Protein AF-A0A2K3K001-F1 (afdb_monomer_lite)

Secondary structure (DSSP, 8-state):
--------SSHHHHHHHHHTGGGGS---SPPPP-TT-B--PBPTTPPPPB-PPPP--HHHHHHHHHHHHHHHHTTSEEE---S-BEEEEEEE-TTS-EEEEE-THHHHHHBPPP---PPPHHHHHHHHTT---------TTGGGGSBBPHHHHGGG-EE-SS-EEEESB---

Radius of gyration: 19.73 Å; chains: 1; bounding box: 53×29×56 Å

Structure (mmCIF, N/CA/C/O backbone):
data_AF-A0A2K3K001-F1
#
_entry.id   AF-A0A2K3K001-F1
#
loop_
_atom_site.group_PDB
_atom_site.id
_atom_site.type_symbol
_atom_site.label_atom_id
_atom_site.label_alt_id
_atom_site.label_comp_id
_atom_site.label_asym_id
_atom_site.label_entity_id
_atom_site.label_seq_id
_atom_site.pdbx_PDB_ins_code
_atom_site.Cartn_x
_atom_site.Cartn_y
_atom_site.Cartn_z
_atom_site.occupancy
_atom_site.B_iso_or_equiv
_atom_site.auth_seq_id
_atom_site.auth_comp_id
_atom_site.auth_asym_id
_atom_site.auth_atom_id
_atom_site.pdbx_PDB_model_num
ATOM 1 N N . ASP A 1 1 ? 19.258 8.659 1.769 1.00 39.03 1 ASP A N 1
ATOM 2 C CA . ASP A 1 1 ? 19.565 8.973 0.362 1.00 39.03 1 ASP A CA 1
ATOM 3 C C . ASP A 1 1 ? 20.450 7.935 -0.291 1.00 39.03 1 ASP A C 1
ATOM 5 O O . ASP A 1 1 ? 21.666 7.969 -0.165 1.00 39.03 1 ASP A O 1
ATOM 9 N N . LYS A 1 2 ? 19.833 6.973 -0.978 1.00 39.09 2 LYS A N 1
ATOM 10 C CA . LYS A 1 2 ? 20.509 6.181 -2.008 1.00 39.09 2 LYS A CA 1
ATOM 11 C C . LYS A 1 2 ? 19.881 6.590 -3.334 1.00 39.09 2 LYS A C 1
ATOM 13 O O . LYS A 1 2 ? 18.958 5.927 -3.793 1.00 39.09 2 LYS A O 1
ATOM 18 N N . SER A 1 3 ? 20.328 7.700 -3.923 1.00 49.34 3 SER A N 1
ATOM 19 C CA . SER A 1 3 ? 20.014 7.955 -5.328 1.00 49.34 3 SER A CA 1
ATOM 20 C C . SER A 1 3 ? 20.720 6.866 -6.131 1.00 49.34 3 SER A C 1
ATOM 22 O O . SER A 1 3 ? 21.948 6.866 -6.246 1.00 49.34 3 SER A O 1
ATOM 24 N N . ILE A 1 4 ? 19.968 5.882 -6.611 1.00 57.47 4 ILE A N 1
ATOM 25 C CA . ILE A 1 4 ? 20.502 4.886 -7.533 1.00 57.47 4 ILE A CA 1
ATOM 26 C C . ILE A 1 4 ? 20.792 5.651 -8.824 1.00 57.47 4 ILE A C 1
ATOM 28 O O . ILE A 1 4 ? 19.877 6.073 -9.526 1.00 57.47 4 ILE A O 1
ATOM 32 N N . ALA A 1 5 ? 22.067 5.911 -9.097 1.00 64.69 5 ALA A N 1
ATOM 33 C CA . ALA A 1 5 ? 22.472 6.520 -10.352 1.00 64.69 5 ALA A CA 1
ATOM 34 C C . ALA A 1 5 ? 22.299 5.470 -11.454 1.00 64.69 5 ALA A C 1
ATOM 36 O O . ALA A 1 5 ? 23.131 4.578 -11.609 1.00 64.69 5 ALA A O 1
ATOM 37 N N . PHE A 1 6 ? 21.189 5.545 -12.187 1.00 77.00 6 PHE A N 1
ATOM 38 C CA . PHE A 1 6 ? 20.978 4.701 -13.356 1.00 77.00 6 PHE A CA 1
ATOM 39 C C . PHE A 1 6 ? 21.923 5.159 -14.466 1.00 77.00 6 PHE A C 1
ATOM 41 O O . PHE A 1 6 ? 21.831 6.288 -14.960 1.00 77.00 6 PHE A O 1
ATOM 48 N N . THR A 1 7 ? 22.852 4.281 -14.836 1.00 85.69 7 THR A N 1
ATOM 49 C CA . THR A 1 7 ? 23.787 4.505 -15.934 1.00 85.69 7 THR A CA 1
ATOM 50 C C . THR A 1 7 ? 23.498 3.551 -17.085 1.00 85.69 7 THR A C 1
ATOM 52 O O . THR A 1 7 ? 23.126 2.396 -16.883 1.00 85.69 7 THR A O 1
ATOM 55 N N . HIS A 1 8 ? 23.637 4.045 -18.311 1.00 91.38 8 HIS A N 1
ATOM 56 C CA . HIS A 1 8 ? 23.395 3.286 -19.526 1.00 91.38 8 HIS A CA 1
ATOM 57 C C . HIS A 1 8 ? 24.437 3.650 -20.593 1.00 91.38 8 HIS A C 1
ATOM 59 O O . HIS A 1 8 ? 24.777 4.817 -20.769 1.00 91.38 8 HIS A O 1
ATOM 65 N N . SER A 1 9 ? 24.941 2.652 -21.327 1.00 93.56 9 SER A N 1
ATOM 66 C CA . SER A 1 9 ? 25.997 2.836 -22.339 1.00 93.56 9 SER A CA 1
ATOM 67 C C . SER A 1 9 ? 25.536 3.650 -23.553 1.00 93.56 9 SER A C 1
ATOM 69 O O . SER A 1 9 ? 26.311 4.403 -24.133 1.00 93.56 9 SER A O 1
ATOM 71 N N . ASN A 1 10 ? 24.264 3.520 -23.938 1.00 94.00 10 ASN A N 1
ATOM 72 C CA . ASN A 1 10 ? 23.649 4.355 -24.970 1.00 94.00 10 ASN A CA 1
ATOM 73 C C . ASN A 1 10 ? 23.420 5.798 -24.454 1.00 94.00 10 ASN A C 1
ATOM 75 O O . ASN A 1 10 ? 22.634 5.971 -23.515 1.00 94.00 10 ASN A O 1
ATOM 79 N N . PRO A 1 11 ? 24.016 6.830 -25.087 1.00 95.19 11 PRO A N 1
ATOM 80 C CA . PRO A 1 11 ? 23.950 8.216 -24.615 1.00 95.19 11 PRO A CA 1
ATOM 81 C C . PRO A 1 11 ? 22.536 8.813 -24.656 1.00 95.19 11 PRO A C 1
ATOM 83 O O . PRO A 1 11 ? 22.198 9.650 -23.820 1.00 95.19 11 PRO A O 1
ATOM 86 N N . ILE A 1 12 ? 21.682 8.356 -25.579 1.00 95.06 12 ILE A N 1
ATOM 87 C CA . ILE A 1 12 ? 20.285 8.806 -25.675 1.00 95.06 12 ILE A CA 1
ATOM 88 C C . ILE A 1 12 ? 19.508 8.338 -24.440 1.00 95.06 12 ILE A C 1
ATOM 90 O O . ILE A 1 12 ? 18.801 9.121 -23.806 1.00 95.06 12 ILE A O 1
ATOM 94 N N . ILE A 1 13 ? 19.689 7.071 -24.056 1.00 93.88 13 ILE A N 1
ATOM 95 C CA . ILE A 1 13 ? 19.044 6.495 -22.869 1.00 93.88 13 ILE A CA 1
ATOM 96 C C . ILE A 1 13 ? 19.606 7.141 -21.600 1.00 93.88 13 ILE A C 1
ATOM 98 O O . ILE A 1 13 ? 18.841 7.483 -20.701 1.00 93.88 13 ILE A O 1
ATOM 102 N N . GLN A 1 14 ? 20.918 7.389 -21.541 1.00 94.44 14 GLN A N 1
ATOM 103 C CA . GLN A 1 14 ? 21.532 8.094 -20.415 1.00 94.44 14 GLN A CA 1
ATOM 104 C C . GLN A 1 14 ? 20.932 9.492 -20.209 1.00 94.44 14 GLN A C 1
ATOM 106 O O . GLN A 1 14 ? 20.617 9.863 -19.077 1.00 94.44 14 GLN A O 1
ATOM 111 N N . SER A 1 15 ? 20.740 10.255 -21.290 1.00 95.50 15 SER A N 1
ATOM 112 C CA . SER A 1 15 ? 20.114 11.580 -21.230 1.00 95.50 15 SER A CA 1
ATOM 113 C C . SER A 1 15 ? 18.664 11.503 -20.739 1.00 95.50 15 SER A C 1
ATOM 115 O O . SER A 1 15 ? 18.250 12.311 -19.906 1.00 95.50 15 SER A O 1
ATOM 117 N N . LEU A 1 16 ? 17.908 10.487 -21.176 1.00 94.69 16 LEU A N 1
ATOM 118 C CA . LEU A 1 16 ? 16.539 10.245 -20.714 1.00 94.69 16 LEU A CA 1
ATOM 119 C C . LEU A 1 16 ? 16.487 9.947 -19.206 1.00 94.69 16 LEU A C 1
ATOM 121 O O . LEU A 1 16 ? 15.687 10.547 -18.488 1.00 94.69 16 LEU A O 1
ATOM 125 N N . LEU A 1 17 ? 17.365 9.064 -18.722 1.00 93.44 17 LEU A N 1
ATOM 126 C CA . LEU A 1 17 ? 17.459 8.704 -17.304 1.00 93.44 17 LEU A CA 1
ATOM 127 C C . LEU A 1 17 ? 17.840 9.905 -16.433 1.00 93.44 17 LEU A C 1
ATOM 129 O O . LEU A 1 17 ? 17.282 10.081 -15.354 1.00 93.44 17 LEU A O 1
ATOM 133 N N . GLN A 1 18 ? 18.746 10.762 -16.910 1.00 92.69 18 GLN A N 1
ATOM 134 C CA . GLN A 1 18 ? 19.105 11.999 -16.213 1.00 92.69 18 GLN A CA 1
ATOM 135 C C . GLN A 1 18 ? 17.932 12.982 -16.167 1.00 92.69 18 GLN A C 1
ATOM 137 O O . GLN A 1 18 ? 17.610 13.504 -15.096 1.00 92.69 18 GLN A O 1
ATOM 142 N N . ARG A 1 19 ? 17.253 13.188 -17.304 1.00 95.50 19 ARG A N 1
ATOM 143 C CA . ARG A 1 19 ? 16.093 14.085 -17.413 1.00 95.50 19 ARG A CA 1
ATOM 144 C C . ARG A 1 19 ? 14.959 13.696 -16.463 1.00 95.50 19 ARG A C 1
ATOM 146 O O . ARG A 1 19 ? 14.333 14.579 -15.888 1.00 95.50 19 ARG A O 1
ATOM 153 N N . PHE A 1 20 ? 14.705 12.399 -16.299 1.00 93.31 20 PHE A N 1
ATOM 154 C CA . PHE A 1 20 ? 13.633 11.868 -15.450 1.00 93.31 20 PHE A CA 1
ATOM 155 C C . PHE A 1 20 ? 14.138 11.253 -14.139 1.00 93.31 20 PHE A C 1
ATOM 157 O O . PHE A 1 20 ? 13.445 10.449 -13.520 1.00 93.31 20 PHE A O 1
ATOM 164 N N . SER A 1 21 ? 15.330 11.651 -13.690 1.00 91.31 21 SER A N 1
ATOM 165 C CA . SER A 1 21 ? 15.976 11.127 -12.478 1.00 91.31 21 SER A CA 1
ATOM 166 C C . SER A 1 21 ? 15.096 11.219 -11.224 1.00 91.31 21 SER A C 1
ATOM 168 O O . SER A 1 21 ? 15.150 10.345 -10.363 1.00 91.31 21 SER A O 1
ATOM 170 N N . THR A 1 22 ? 14.223 12.225 -11.148 1.00 90.06 22 THR A N 1
ATOM 171 C CA . THR A 1 22 ? 13.291 12.420 -10.030 1.00 90.06 22 THR A CA 1
ATOM 172 C C . THR A 1 22 ? 12.219 11.336 -9.913 1.00 90.06 22 THR A C 1
ATOM 174 O O . THR A 1 22 ? 11.733 11.103 -8.808 1.00 90.06 22 THR A O 1
ATOM 177 N N . LEU A 1 23 ? 11.869 10.640 -11.005 1.00 89.25 23 LEU A N 1
ATOM 178 C CA . LEU A 1 23 ? 10.878 9.552 -10.989 1.00 89.25 23 LEU A CA 1
ATOM 179 C C . LEU A 1 23 ? 11.359 8.324 -10.204 1.00 89.25 23 LEU A C 1
ATOM 181 O O . LEU A 1 23 ? 10.549 7.477 -9.838 1.00 89.25 23 LEU A O 1
ATOM 185 N N . PHE A 1 24 ? 12.664 8.230 -9.943 1.00 87.94 24 PHE A N 1
ATOM 186 C CA . PHE A 1 24 ? 13.276 7.113 -9.228 1.00 87.94 24 PHE A CA 1
ATOM 187 C C . PHE A 1 24 ? 13.447 7.364 -7.724 1.00 87.94 24 PHE A C 1
ATOM 189 O O . PHE A 1 24 ? 13.972 6.505 -7.014 1.00 87.94 24 PHE A O 1
ATOM 196 N N . ASN A 1 25 ? 13.020 8.527 -7.227 1.00 88.38 25 ASN A N 1
ATOM 197 C CA . ASN A 1 25 ? 13.036 8.820 -5.799 1.00 88.38 25 ASN A CA 1
ATOM 198 C C . ASN A 1 25 ? 11.984 7.982 -5.061 1.00 88.38 25 ASN A C 1
ATOM 200 O O . ASN A 1 25 ? 10.900 7.713 -5.581 1.00 88.38 25 ASN A O 1
ATOM 204 N N . GLU A 1 26 ? 12.289 7.584 -3.825 1.00 87.81 26 GLU A N 1
ATOM 205 C CA . GLU A 1 26 ? 11.315 6.891 -2.982 1.00 87.81 26 GLU A CA 1
ATOM 206 C C . GLU A 1 26 ? 10.147 7.840 -2.657 1.00 87.81 26 GLU A C 1
ATOM 208 O O . GLU A 1 26 ? 10.386 8.984 -2.261 1.00 87.81 26 GLU A O 1
ATOM 213 N N . PRO A 1 27 ? 8.882 7.412 -2.817 1.00 88.81 27 PRO A N 1
ATOM 214 C CA . PRO A 1 27 ? 7.750 8.245 -2.447 1.00 88.81 27 PRO A CA 1
ATOM 215 C C . PRO A 1 27 ? 7.698 8.394 -0.921 1.00 88.81 27 PRO A C 1
ATOM 217 O O . PRO A 1 27 ? 7.478 7.426 -0.196 1.00 88.81 27 PRO A O 1
ATOM 220 N N . THR A 1 28 ? 7.879 9.618 -0.434 1.00 89.38 28 THR A N 1
ATOM 221 C CA . THR A 1 28 ? 7.881 9.960 1.003 1.00 89.38 28 THR A CA 1
ATOM 222 C C . THR A 1 28 ? 6.704 10.834 1.414 1.00 89.38 28 THR A C 1
ATOM 224 O O . THR A 1 28 ? 6.626 11.275 2.555 1.00 89.38 28 THR A O 1
ATOM 227 N N . HIS A 1 29 ? 5.790 11.121 0.492 1.00 92.06 29 HIS A N 1
ATOM 228 C CA . HIS A 1 29 ? 4.660 12.011 0.723 1.00 92.06 29 HIS A CA 1
ATOM 229 C C . HIS A 1 29 ? 3.378 11.406 0.165 1.00 92.06 29 HIS A C 1
ATOM 231 O O . HIS A 1 29 ? 3.395 10.431 -0.594 1.00 92.06 29 HIS A O 1
ATOM 237 N N . LEU A 1 30 ? 2.254 12.009 0.540 1.00 93.56 30 LEU A N 1
ATOM 238 C CA . LEU A 1 30 ? 0.980 11.707 -0.081 1.00 93.56 30 LEU A CA 1
ATOM 239 C C . LEU A 1 30 ? 1.059 12.056 -1.581 1.00 93.56 30 LEU A C 1
ATOM 241 O O . LEU A 1 30 ? 1.466 13.174 -1.910 1.00 93.56 30 LEU A O 1
ATOM 245 N N . PRO A 1 31 ? 0.684 11.139 -2.490 1.00 92.88 31 PRO A N 1
ATOM 246 C CA . PRO A 1 31 ? 0.632 11.444 -3.917 1.00 92.88 31 PRO A CA 1
ATOM 247 C C . PRO A 1 31 ? -0.382 12.568 -4.183 1.00 92.88 31 PRO A C 1
ATOM 249 O O . PRO A 1 31 ? -1.299 12.744 -3.384 1.00 92.88 31 PRO A O 1
ATOM 252 N N . PRO A 1 32 ? -0.273 13.333 -5.281 1.00 92.00 32 PRO A N 1
ATOM 253 C CA . PRO A 1 32 ? -1.312 14.288 -5.662 1.00 92.00 32 PRO A CA 1
ATOM 254 C C . PRO A 1 32 ? -2.623 13.560 -6.017 1.00 92.00 32 PRO A C 1
ATOM 256 O O . PRO A 1 32 ? -2.564 12.409 -6.464 1.00 92.00 32 PRO A O 1
ATOM 259 N N . PRO A 1 33 ? -3.793 14.203 -5.842 1.00 89.88 33 PRO A N 1
ATOM 260 C CA . PRO A 1 33 ? -5.065 13.625 -6.268 1.00 89.88 33 PRO A CA 1
ATOM 261 C C . PRO A 1 33 ? -5.073 13.454 -7.790 1.00 89.88 33 PRO A C 1
ATOM 263 O O . PRO A 1 33 ? -4.503 14.276 -8.519 1.00 89.88 33 PRO A O 1
ATOM 266 N N . ARG A 1 34 ? -5.703 12.385 -8.278 1.00 90.31 34 ARG A N 1
ATOM 267 C CA . ARG A 1 34 ? -5.833 12.116 -9.717 1.00 90.31 34 ARG A CA 1
ATOM 268 C C . ARG A 1 34 ? -7.295 11.884 -10.085 1.00 90.31 34 ARG A C 1
ATOM 270 O O . ARG A 1 34 ? -8.166 11.768 -9.234 1.00 90.31 34 ARG A O 1
ATOM 277 N N . PHE A 1 35 ? -7.570 11.811 -11.387 1.00 86.75 35 PHE A N 1
ATOM 278 C CA . PHE A 1 35 ? -8.918 11.522 -11.887 1.00 86.75 35 PHE A CA 1
ATOM 279 C C . PHE A 1 35 ? -9.444 10.152 -11.415 1.00 86.75 35 PHE A C 1
ATOM 281 O O . PHE A 1 35 ? -10.646 9.967 -11.259 1.00 86.75 35 PHE A O 1
ATOM 288 N N . THR A 1 36 ? -8.541 9.205 -11.159 1.00 85.31 36 THR A N 1
ATOM 289 C CA . THR A 1 36 ? -8.838 7.816 -10.794 1.00 85.31 36 THR A CA 1
ATOM 290 C C . THR A 1 36 ? -8.344 7.469 -9.387 1.00 85.31 36 THR A C 1
ATOM 292 O O . THR A 1 36 ? -7.558 6.541 -9.199 1.00 85.31 36 THR A O 1
ATOM 295 N N . ASP A 1 37 ? -8.793 8.219 -8.381 1.00 94.00 37 ASP A N 1
ATOM 296 C CA . ASP A 1 37 ? -8.580 7.830 -6.982 1.00 94.00 37 ASP A CA 1
ATOM 297 C C . ASP A 1 37 ? -9.404 6.575 -6.637 1.00 94.00 37 ASP A C 1
ATOM 299 O O . ASP A 1 37 ? -10.520 6.379 -7.128 1.00 94.00 37 ASP A O 1
ATOM 303 N N . HIS A 1 38 ? -8.851 5.713 -5.784 1.00 95.69 38 HIS A N 1
ATOM 304 C CA . HIS A 1 38 ? -9.412 4.403 -5.477 1.00 95.69 38 HIS A CA 1
ATOM 305 C C . HIS A 1 38 ? -10.700 4.508 -4.651 1.00 95.69 38 HIS A C 1
ATOM 307 O O . HIS A 1 38 ? -10.762 5.228 -3.651 1.00 95.69 38 HIS A O 1
ATOM 313 N N . GLN A 1 39 ? -11.708 3.739 -5.061 1.00 95.69 39 GLN A N 1
ATOM 314 C CA . GLN A 1 39 ? -12.995 3.593 -4.386 1.00 95.69 39 GLN A CA 1
ATOM 315 C C . GLN A 1 39 ? -13.158 2.180 -3.837 1.00 95.69 39 GLN A C 1
ATOM 317 O O . GLN A 1 39 ? -12.684 1.213 -4.432 1.00 95.69 39 GLN A O 1
ATOM 322 N N . ILE A 1 40 ? -13.898 2.061 -2.737 1.00 97.06 40 ILE A N 1
ATOM 323 C CA . ILE A 1 40 ? -14.249 0.781 -2.111 1.00 97.06 40 ILE A CA 1
ATOM 324 C C . ILE A 1 40 ? -15.781 0.680 -2.075 1.00 97.06 40 ILE A C 1
ATOM 326 O O . ILE A 1 40 ? -16.402 0.934 -1.031 1.00 97.06 40 ILE A O 1
ATOM 330 N N . PRO A 1 41 ? -16.433 0.373 -3.214 1.00 96.94 41 PRO A N 1
ATOM 331 C CA . PRO A 1 41 ? -17.878 0.192 -3.258 1.00 96.94 41 PRO A CA 1
ATOM 332 C C . PRO A 1 41 ? -18.265 -1.041 -2.440 1.00 96.94 41 PRO A C 1
ATOM 334 O O . PRO A 1 41 ? -17.710 -2.120 -2.630 1.00 96.94 41 PRO A O 1
ATOM 337 N N . LEU A 1 42 ? -19.214 -0.893 -1.521 1.00 97.88 42 LEU A N 1
ATOM 338 C CA . LEU A 1 42 ? -19.689 -1.991 -0.678 1.00 97.88 42 LEU A CA 1
ATOM 339 C C . LEU A 1 42 ? -21.024 -2.523 -1.196 1.00 97.88 42 LEU A C 1
ATOM 341 O O . LEU A 1 42 ? -21.776 -1.796 -1.847 1.00 97.88 42 LEU A O 1
ATOM 345 N N . LEU A 1 43 ? -21.327 -3.783 -0.888 1.00 97.62 43 LEU A N 1
ATOM 346 C CA . LEU A 1 43 ? -22.646 -4.361 -1.129 1.00 97.62 43 LEU A CA 1
ATOM 347 C C . LEU A 1 43 ? -23.739 -3.511 -0.446 1.00 97.62 43 LEU A C 1
ATOM 349 O O . LEU A 1 43 ? -23.493 -2.933 0.620 1.00 97.62 43 LEU A O 1
ATOM 353 N N . PRO A 1 44 ? -24.958 -3.443 -1.015 1.00 95.75 44 PRO A N 1
ATOM 354 C CA . PRO A 1 44 ? -26.067 -2.731 -0.389 1.00 95.75 44 PRO A CA 1
ATOM 355 C C . PRO A 1 44 ? -26.295 -3.200 1.053 1.00 95.75 44 PRO A C 1
ATOM 357 O O . PRO A 1 44 ? -26.318 -4.400 1.319 1.00 95.75 44 PRO A O 1
ATOM 360 N N . ASN A 1 45 ? -26.487 -2.251 1.973 1.00 94.31 45 ASN A N 1
ATOM 361 C CA . ASN A 1 45 ? -26.722 -2.501 3.403 1.00 94.31 45 ASN A CA 1
ATOM 362 C C . ASN A 1 45 ? -25.577 -3.221 4.143 1.00 94.31 45 ASN A C 1
ATOM 364 O O . ASN A 1 45 ? -25.808 -3.820 5.194 1.00 94.31 45 ASN A O 1
ATOM 368 N N . ALA A 1 46 ? -24.347 -3.176 3.625 1.00 96.06 46 ALA A N 1
ATOM 369 C CA . ALA A 1 46 ? -23.203 -3.740 4.326 1.00 96.06 46 ALA A CA 1
ATOM 370 C C . ALA A 1 46 ? -22.935 -3.009 5.654 1.00 96.06 46 ALA A C 1
ATOM 372 O O . ALA A 1 46 ? -22.813 -1.783 5.703 1.00 96.06 46 ALA A O 1
ATOM 373 N N . SER A 1 47 ? -22.806 -3.781 6.732 1.00 95.31 47 SER A N 1
ATOM 374 C CA . SER A 1 47 ? -22.421 -3.267 8.046 1.00 95.31 47 SER A CA 1
ATOM 375 C C . SER A 1 47 ? -20.904 -3.083 8.150 1.00 95.31 47 SER A C 1
ATOM 377 O O . SER A 1 47 ? -20.153 -3.836 7.522 1.00 95.31 47 SER A O 1
ATOM 379 N N . PRO A 1 48 ? -20.425 -2.146 8.989 1.00 96.56 48 PRO A N 1
ATOM 380 C CA . PRO A 1 48 ? -19.001 -1.992 9.248 1.00 96.56 48 PRO A CA 1
ATOM 381 C C . PRO A 1 48 ? -18.336 -3.281 9.735 1.00 96.56 48 PRO A C 1
ATOM 383 O O . PRO A 1 48 ? -18.820 -3.946 10.654 1.00 96.56 48 PRO A O 1
ATOM 386 N N . VAL A 1 49 ? -17.191 -3.613 9.139 1.00 96.38 49 VAL A N 1
ATOM 387 C CA . VAL A 1 49 ? -16.352 -4.734 9.577 1.00 96.38 49 VAL A CA 1
ATOM 388 C C . VAL A 1 49 ? -15.638 -4.346 10.860 1.00 96.38 49 VAL A C 1
ATOM 390 O O . VAL A 1 49 ? -14.876 -3.393 10.845 1.00 96.38 49 VAL A O 1
ATOM 393 N N . ASN A 1 50 ? -15.812 -5.098 11.946 1.00 96.38 50 ASN A N 1
ATOM 394 C CA . ASN A 1 50 ? -15.074 -4.885 13.193 1.00 96.38 50 ASN A CA 1
ATOM 395 C C . ASN A 1 50 ? -14.495 -6.210 13.697 1.00 96.38 50 ASN A C 1
ATOM 397 O O . ASN A 1 50 ? -15.173 -7.015 14.339 1.00 96.38 50 ASN A O 1
ATOM 401 N N . VAL A 1 51 ? -13.232 -6.447 13.361 1.00 95.12 51 VAL A N 1
ATOM 402 C CA . VAL A 1 51 ? -12.502 -7.675 13.659 1.00 95.12 51 VAL A CA 1
ATOM 403 C C . VAL A 1 51 ? -11.482 -7.402 14.761 1.00 95.12 51 VAL A C 1
ATOM 405 O O . VAL A 1 51 ? -10.766 -6.400 14.758 1.00 95.12 51 VAL A O 1
ATOM 408 N N . ARG A 1 52 ? -11.406 -8.316 15.732 1.00 91.19 52 ARG A N 1
ATOM 409 C CA . ARG A 1 52 ? -10.507 -8.177 16.883 1.00 91.19 52 ARG A CA 1
ATOM 410 C C . ARG A 1 52 ? -9.034 -8.246 16.446 1.00 91.19 52 ARG A C 1
ATOM 412 O O . ARG A 1 52 ? -8.691 -9.129 15.661 1.00 91.19 52 ARG A O 1
ATOM 419 N N . PRO A 1 53 ? -8.151 -7.396 17.003 1.00 92.06 53 PRO A N 1
ATOM 420 C CA . PRO A 1 53 ? -6.714 -7.487 16.759 1.00 92.06 53 PRO A CA 1
ATOM 421 C C . PRO A 1 53 ? -6.126 -8.832 17.191 1.00 92.06 53 PRO A C 1
ATOM 423 O O . PRO A 1 53 ? -6.523 -9.402 18.212 1.00 92.06 53 PRO A O 1
ATOM 426 N N . TYR A 1 54 ? -5.118 -9.296 16.456 1.00 92.62 54 TYR A N 1
ATOM 427 C CA . TYR A 1 54 ? -4.301 -10.432 16.871 1.00 92.62 54 TYR A CA 1
ATOM 428 C C . TYR A 1 54 ? -3.380 -10.060 18.042 1.00 92.62 54 TYR A C 1
ATOM 430 O O . TYR A 1 54 ? -3.050 -8.893 18.270 1.00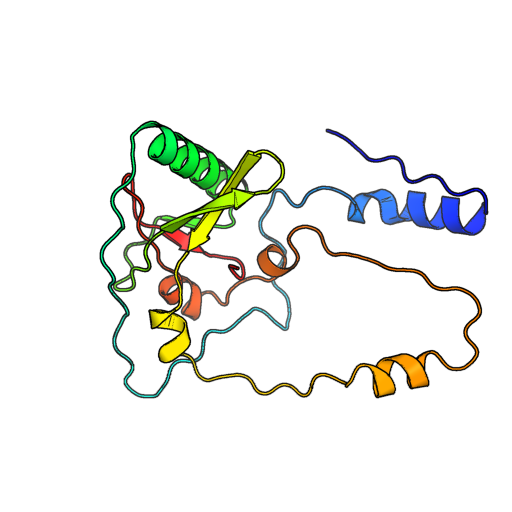 92.62 54 TYR A O 1
ATOM 438 N N . ARG A 1 55 ? -2.953 -11.072 18.805 1.00 90.81 55 ARG A N 1
ATOM 439 C CA . ARG A 1 55 ? -1.987 -10.896 19.897 1.00 90.81 55 ARG A CA 1
ATOM 440 C C . ARG A 1 55 ? -0.565 -11.011 19.362 1.00 90.81 55 ARG A C 1
ATOM 442 O O . ARG A 1 55 ? -0.241 -11.985 18.692 1.00 90.81 55 ARG A O 1
ATOM 449 N N . TYR A 1 56 ? 0.282 -10.054 19.738 1.00 90.12 56 TYR A N 1
ATOM 450 C CA . TYR A 1 56 ? 1.671 -9.976 19.293 1.00 90.12 56 TYR A CA 1
ATOM 451 C C . TYR A 1 56 ? 2.672 -10.056 20.451 1.00 90.12 56 TYR A C 1
ATOM 453 O O . TYR A 1 56 ? 2.460 -9.396 21.476 1.00 90.12 56 TYR A O 1
ATOM 461 N N . PRO A 1 57 ? 3.786 -10.801 20.293 1.00 91.12 57 PRO A N 1
ATOM 462 C CA . PRO A 1 57 ? 4.952 -10.689 21.165 1.00 91.12 57 PRO A CA 1
ATOM 463 C C . PRO A 1 57 ? 5.522 -9.265 21.168 1.00 91.12 57 PRO A C 1
ATOM 465 O O . PRO A 1 57 ? 5.389 -8.531 20.190 1.00 91.12 57 PRO A O 1
ATOM 468 N N . HIS A 1 58 ? 6.222 -8.889 22.239 1.00 89.81 58 HIS A N 1
ATOM 469 C CA . HIS A 1 58 ? 6.757 -7.532 22.408 1.00 89.81 58 HIS A CA 1
ATOM 470 C C . HIS A 1 58 ? 7.634 -7.067 21.230 1.00 89.81 58 HIS A C 1
ATOM 472 O O . HIS A 1 58 ? 7.443 -5.973 20.713 1.00 89.81 58 HIS A O 1
ATOM 478 N N . ALA A 1 59 ? 8.535 -7.922 20.737 1.00 90.00 59 ALA A N 1
ATOM 479 C CA . ALA A 1 59 ? 9.397 -7.587 19.599 1.00 90.00 59 ALA A CA 1
ATOM 480 C C . ALA A 1 59 ? 8.608 -7.245 18.318 1.00 90.00 59 ALA A C 1
ATOM 482 O O . ALA A 1 59 ? 9.008 -6.377 17.552 1.00 90.00 59 ALA A O 1
ATOM 483 N N . GLN A 1 60 ? 7.464 -7.898 18.104 1.00 93.06 60 GLN A N 1
ATOM 484 C CA . GLN A 1 60 ? 6.594 -7.653 16.952 1.00 93.06 60 GLN A CA 1
ATOM 485 C C . GLN A 1 60 ? 5.783 -6.359 17.109 1.00 93.06 60 GLN A C 1
ATOM 487 O O . GLN A 1 60 ? 5.561 -5.653 16.130 1.00 93.06 60 GLN A O 1
ATOM 492 N N . LYS A 1 61 ? 5.407 -5.994 18.340 1.00 94.50 61 LYS A N 1
ATOM 493 C CA . LYS A 1 61 ? 4.763 -4.704 18.627 1.00 94.50 61 LYS A CA 1
ATOM 494 C C . LYS A 1 61 ? 5.657 -3.519 18.257 1.00 94.50 61 LYS A C 1
ATOM 496 O O . LYS A 1 61 ? 5.191 -2.609 17.580 1.00 94.50 61 LYS A O 1
ATOM 501 N N . LEU A 1 62 ? 6.941 -3.580 18.618 1.00 95.00 62 LEU A N 1
ATOM 502 C CA . LEU A 1 62 ? 7.918 -2.537 18.276 1.00 95.00 62 LEU A CA 1
ATOM 503 C C . LEU A 1 62 ? 8.075 -2.360 16.760 1.00 95.00 62 LEU A C 1
ATOM 505 O O . LEU A 1 62 ? 8.211 -1.241 16.266 1.00 95.00 62 LEU A O 1
ATOM 509 N N . GLU A 1 63 ? 8.032 -3.461 16.009 1.00 95.81 63 GLU A N 1
ATOM 510 C CA . GLU A 1 63 ? 8.078 -3.409 14.550 1.00 95.81 63 GLU A CA 1
ATOM 511 C C . GLU A 1 63 ? 6.819 -2.756 13.964 1.00 95.81 63 GLU A C 1
ATOM 513 O O . GLU A 1 63 ? 6.930 -1.900 13.086 1.00 95.81 63 GLU A O 1
ATOM 518 N N . ILE A 1 64 ? 5.632 -3.092 14.484 1.00 96.19 64 ILE A N 1
ATOM 519 C CA . ILE A 1 64 ? 4.375 -2.435 14.092 1.00 96.19 64 ILE A CA 1
ATOM 520 C C . ILE A 1 64 ? 4.473 -0.927 14.349 1.00 96.19 64 ILE A C 1
ATOM 522 O O . ILE A 1 64 ? 4.253 -0.145 13.430 1.00 96.19 64 ILE A O 1
ATOM 526 N N . GLU A 1 65 ? 4.874 -0.501 15.548 1.00 96.25 65 GLU A N 1
ATOM 527 C CA . GLU A 1 65 ? 5.038 0.923 15.892 1.00 96.25 65 GLU A CA 1
ATOM 528 C C . GLU A 1 65 ? 6.036 1.639 14.967 1.00 96.25 65 GLU A C 1
ATOM 530 O O . GLU A 1 65 ? 5.813 2.774 14.539 1.00 96.25 65 GLU A O 1
ATOM 535 N N . SER A 1 66 ? 7.144 0.977 14.622 1.00 96.38 66 SER A N 1
ATOM 536 C CA . SER A 1 66 ? 8.125 1.490 13.660 1.00 96.38 66 SER A CA 1
ATOM 537 C C . SER A 1 66 ? 7.503 1.734 12.282 1.00 96.38 66 SER A C 1
ATOM 539 O O . SER A 1 66 ? 7.678 2.815 11.712 1.00 96.38 66 SER A O 1
ATOM 541 N N . GLN A 1 67 ? 6.733 0.774 11.758 1.00 95.94 67 GLN A N 1
ATOM 542 C CA . GLN A 1 67 ? 6.068 0.922 10.460 1.00 95.94 67 GLN A CA 1
ATOM 543 C C . GLN A 1 67 ? 4.941 1.963 10.507 1.00 95.94 67 GLN A C 1
ATOM 545 O O . GLN A 1 67 ? 4.854 2.785 9.599 1.00 95.94 67 GLN A O 1
ATOM 550 N N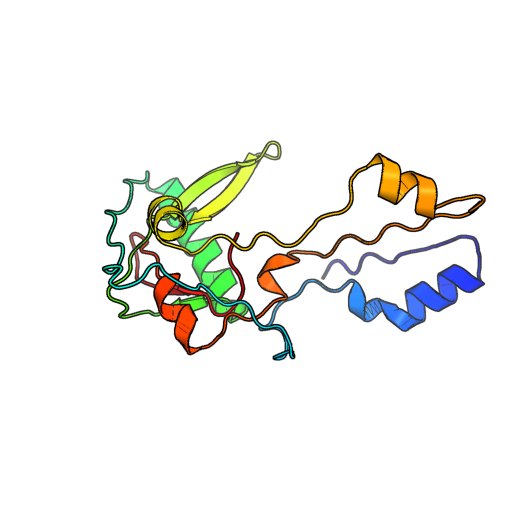 . ILE A 1 68 ? 4.152 2.017 11.584 1.00 97.00 68 ILE A N 1
ATOM 551 C CA . ILE A 1 68 ? 3.110 3.037 11.781 1.00 97.00 68 ILE A CA 1
ATOM 552 C C . ILE A 1 68 ? 3.701 4.446 11.762 1.00 97.00 68 ILE A C 1
ATOM 554 O O . ILE A 1 68 ? 3.205 5.299 11.027 1.00 97.00 68 ILE A O 1
ATOM 558 N N . ARG A 1 69 ? 4.804 4.688 12.485 1.00 97.00 69 ARG A N 1
ATOM 559 C CA . ARG A 1 69 ? 5.480 5.997 12.470 1.00 97.00 69 ARG A CA 1
ATOM 560 C C . ARG A 1 69 ? 5.925 6.405 11.068 1.00 97.00 69 ARG A C 1
ATOM 562 O O . ARG A 1 69 ? 5.748 7.561 10.699 1.00 97.00 69 ARG A O 1
ATOM 569 N N . LYS A 1 70 ? 6.451 5.467 10.271 1.00 95.25 70 LYS A N 1
ATOM 570 C CA . LYS A 1 70 ? 6.826 5.730 8.870 1.00 95.25 70 LYS A CA 1
ATOM 571 C C . LYS A 1 70 ? 5.609 6.066 8.009 1.00 95.25 70 LYS A C 1
ATOM 573 O O . LYS A 1 70 ? 5.639 7.044 7.272 1.00 95.25 70 LYS A O 1
ATOM 578 N N . LEU A 1 71 ? 4.527 5.296 8.128 1.00 95.88 71 LEU A N 1
ATOM 579 C CA . LEU A 1 71 ? 3.298 5.529 7.365 1.00 95.88 71 LEU A CA 1
ATOM 580 C C . LEU A 1 71 ? 2.647 6.879 7.705 1.00 95.88 71 LEU A C 1
ATOM 582 O O . LEU A 1 71 ? 2.166 7.566 6.803 1.00 95.88 71 LEU A O 1
ATOM 586 N N . ILE A 1 72 ? 2.658 7.274 8.984 1.00 96.69 72 ILE A N 1
ATOM 587 C CA . ILE A 1 72 ? 2.203 8.600 9.432 1.00 96.69 72 ILE A CA 1
ATOM 588 C C . ILE A 1 72 ? 3.138 9.691 8.904 1.00 96.69 72 ILE A C 1
ATOM 590 O O . ILE A 1 72 ? 2.655 10.684 8.368 1.00 96.69 72 ILE A O 1
ATOM 594 N N . GLY A 1 73 ? 4.458 9.501 9.011 1.00 96.19 73 GLY A N 1
ATOM 595 C CA . GLY A 1 73 ? 5.460 10.449 8.513 1.00 96.19 73 GLY A CA 1
ATOM 596 C C . GLY A 1 73 ? 5.332 10.719 7.012 1.00 96.19 73 GLY A C 1
ATOM 597 O O . GLY A 1 73 ? 5.443 11.865 6.586 1.00 96.19 73 GLY A O 1
ATOM 598 N N . ASN A 1 74 ? 4.988 9.691 6.230 1.00 94.62 74 ASN A N 1
ATOM 599 C CA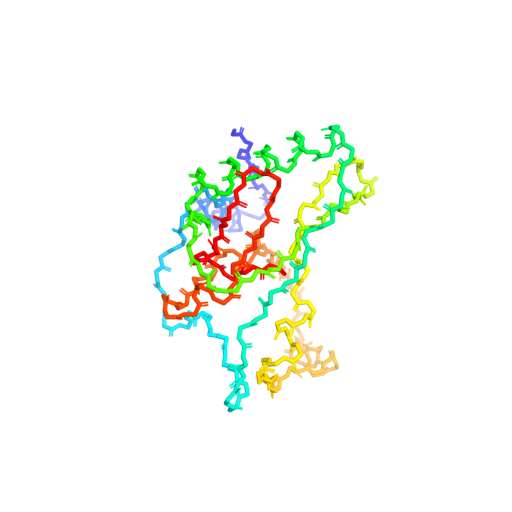 . ASN A 1 74 ? 4.707 9.828 4.800 1.00 94.62 74 ASN A CA 1
ATOM 600 C C . ASN A 1 74 ? 3.329 10.451 4.503 1.00 94.62 74 ASN A C 1
ATOM 602 O O . ASN A 1 74 ? 3.020 10.789 3.359 1.00 94.62 74 ASN A O 1
ATOM 606 N N . GLY A 1 75 ? 2.462 10.566 5.512 1.00 96.06 75 GLY A N 1
ATOM 607 C CA . GLY A 1 75 ? 1.081 11.018 5.369 1.00 96.06 75 GLY A CA 1
ATOM 608 C C . GLY A 1 75 ? 0.148 9.999 4.710 1.00 96.06 75 GLY A C 1
ATOM 609 O O . GLY A 1 75 ? -0.949 10.382 4.301 1.00 96.06 75 GLY A O 1
ATOM 610 N N . TRP A 1 76 ? 0.559 8.730 4.597 1.00 96.94 76 TRP A N 1
ATOM 611 C CA . TRP A 1 76 ? -0.210 7.648 3.965 1.00 96.94 76 TRP A CA 1
ATOM 612 C C . TRP A 1 76 ? -1.327 7.105 4.853 1.00 96.94 76 TRP A C 1
ATOM 614 O O . TRP A 1 76 ? -2.323 6.605 4.334 1.00 96.94 76 TRP A O 1
ATOM 624 N N . ILE A 1 77 ? -1.186 7.228 6.173 1.00 97.75 77 ILE A N 1
ATOM 625 C CA . ILE A 1 77 ? -2.240 6.921 7.146 1.00 97.75 77 ILE A CA 1
ATOM 626 C C . ILE A 1 77 ? -2.463 8.109 8.081 1.00 97.75 77 ILE A C 1
ATOM 628 O O . ILE A 1 77 ? -1.617 8.997 8.200 1.00 97.75 77 ILE A O 1
ATOM 632 N N . LYS A 1 78 ? -3.600 8.108 8.774 1.00 97.62 78 LYS A N 1
ATOM 633 C CA . LYS A 1 78 ? -3.929 9.060 9.844 1.00 97.62 78 LYS A CA 1
ATOM 634 C C . LYS A 1 78 ? -4.705 8.352 10.964 1.00 97.62 78 LYS A C 1
ATOM 636 O O . LYS A 1 78 ? -5.267 7.287 10.705 1.00 97.62 78 LYS A O 1
ATOM 641 N N . PRO A 1 79 ? -4.763 8.911 12.187 1.00 98.19 79 PRO A N 1
ATOM 642 C CA . PRO A 1 79 ? -5.640 8.398 13.238 1.00 98.19 79 PRO A CA 1
ATOM 643 C C . PRO A 1 79 ? -7.104 8.335 12.782 1.00 98.19 79 PRO A C 1
ATOM 645 O O . PRO A 1 79 ? -7.557 9.198 12.027 1.00 98.19 79 PRO A O 1
ATOM 648 N N . SER A 1 80 ? -7.836 7.322 13.246 1.00 97.62 80 SER A N 1
ATOM 649 C CA . SER A 1 80 ? -9.219 7.058 12.846 1.00 97.62 80 SER A CA 1
ATOM 650 C C . SER A 1 80 ? -10.131 6.795 14.041 1.00 97.62 80 SER A C 1
ATOM 652 O O . SER A 1 80 ? -9.784 6.053 14.956 1.00 97.62 80 SER A O 1
ATOM 654 N N . ASN A 1 81 ? -11.354 7.321 13.963 1.00 95.94 81 ASN A N 1
ATOM 655 C CA . ASN A 1 81 ? -12.473 6.979 14.848 1.00 95.94 81 ASN A CA 1
ATOM 656 C C . ASN A 1 81 ? -13.553 6.167 14.107 1.00 95.94 81 ASN A C 1
ATOM 658 O O . ASN A 1 81 ? -14.714 6.158 14.509 1.00 95.94 81 ASN A O 1
ATOM 662 N N . SER A 1 82 ? -13.187 5.529 12.990 1.00 97.19 82 SER A N 1
ATOM 663 C CA . SER A 1 82 ? -14.108 4.766 12.149 1.00 97.19 82 SER A CA 1
ATOM 664 C C . SER A 1 82 ? -14.764 3.606 12.913 1.00 97.19 82 SER A C 1
ATOM 666 O O . SER A 1 82 ? -14.126 2.993 13.773 1.00 97.19 82 SER A O 1
ATOM 668 N N . PRO A 1 83 ? -16.018 3.244 12.584 1.00 96.81 83 PRO A N 1
ATOM 669 C CA . PRO A 1 83 ? -16.623 2.008 13.072 1.00 96.81 83 PRO A CA 1
ATOM 670 C C . PRO A 1 83 ? -15.995 0.747 12.452 1.00 96.81 83 PRO A C 1
ATOM 672 O O . PRO A 1 83 ? -16.211 -0.349 12.970 1.00 96.81 83 PRO A O 1
ATOM 675 N N . TYR A 1 84 ? -15.236 0.883 11.356 1.00 98.06 84 TYR A N 1
ATOM 676 C CA . TYR A 1 84 ? -14.492 -0.222 10.757 1.00 98.06 84 TYR A CA 1
ATOM 677 C C . TYR A 1 84 ? -13.229 -0.524 11.562 1.00 98.06 84 TYR A C 1
ATOM 679 O O . TYR A 1 84 ? -12.615 0.368 12.135 1.00 98.06 84 TYR A O 1
ATOM 687 N N . SER A 1 85 ? -12.825 -1.787 11.596 1.00 97.31 85 SER A N 1
ATOM 688 C CA . SER A 1 85 ? -11.592 -2.236 12.221 1.00 97.31 85 SER A CA 1
ATOM 689 C C . SER A 1 85 ? -11.145 -3.556 11.603 1.00 97.31 85 SER A C 1
ATOM 691 O O . SER A 1 85 ? -11.769 -4.598 11.810 1.00 97.31 85 SER A O 1
ATOM 693 N N . SER A 1 86 ? -10.053 -3.510 10.847 1.00 97.94 86 SER A N 1
ATOM 694 C CA . SER A 1 86 ? -9.336 -4.692 10.362 1.00 97.94 86 SER A CA 1
ATOM 695 C C . SER A 1 86 ? -8.072 -4.926 11.204 1.00 97.94 86 SER A C 1
ATOM 697 O O . SER A 1 86 ? -7.448 -3.963 11.661 1.00 97.94 86 SER A O 1
ATOM 699 N N . PRO A 1 87 ? -7.665 -6.178 11.469 1.00 96.81 87 PRO A N 1
ATOM 700 C CA . PRO A 1 87 ? -6.494 -6.443 12.283 1.00 96.81 87 PRO A CA 1
ATOM 701 C C . PRO A 1 87 ? -5.224 -6.356 11.431 1.00 96.81 87 PRO A C 1
ATOM 703 O O . PRO A 1 87 ? -5.207 -6.712 10.254 1.00 96.81 87 PRO A O 1
ATOM 706 N N . VAL A 1 88 ? -4.132 -5.913 12.044 1.00 96.31 88 VAL A N 1
ATOM 707 C CA . VAL A 1 88 ? -2.798 -5.949 11.430 1.00 96.31 88 VAL A CA 1
ATOM 708 C C . VAL A 1 88 ? -2.195 -7.342 11.563 1.00 96.31 88 VAL A C 1
ATOM 710 O O . VAL A 1 88 ? -2.423 -7.988 12.581 1.00 96.31 88 VAL A O 1
ATOM 713 N N . LEU A 1 89 ? -1.399 -7.762 10.577 1.00 94.25 89 LEU A N 1
ATOM 714 C CA . LEU A 1 89 ? -0.570 -8.967 10.492 1.00 94.25 89 LEU A CA 1
ATOM 715 C C . LEU A 1 89 ? 0.884 -8.600 10.178 1.00 94.25 89 LEU A C 1
ATOM 717 O O . LEU A 1 89 ? 1.142 -7.702 9.379 1.00 94.25 89 LEU A O 1
ATOM 721 N N . LEU A 1 90 ? 1.839 -9.323 10.764 1.00 94.44 90 LEU A N 1
ATOM 722 C CA . LEU A 1 90 ? 3.250 -9.236 10.387 1.00 94.44 90 LEU A CA 1
ATOM 723 C C . LEU A 1 90 ? 3.675 -10.485 9.625 1.00 94.44 90 LEU A C 1
ATOM 725 O O . LEU A 1 90 ? 3.605 -11.601 10.136 1.00 94.44 90 LEU A O 1
ATOM 729 N N . LEU A 1 91 ? 4.166 -10.276 8.408 1.00 92.94 91 LEU A N 1
ATOM 730 C CA . LEU A 1 91 ? 4.699 -11.332 7.558 1.00 92.94 91 LEU A CA 1
ATOM 731 C C . LEU A 1 91 ? 6.215 -11.192 7.463 1.00 92.94 91 LEU A C 1
ATOM 733 O O . LEU A 1 91 ? 6.731 -10.114 7.157 1.00 92.94 91 LEU A O 1
ATOM 737 N N . LYS A 1 92 ? 6.937 -12.283 7.723 1.00 93.69 92 LYS A N 1
ATOM 738 C CA . LYS A 1 92 ? 8.394 -12.314 7.585 1.00 93.69 92 LYS A CA 1
ATOM 739 C C . LYS A 1 92 ? 8.755 -12.511 6.115 1.00 93.69 92 LYS A C 1
ATOM 741 O O . LYS A 1 92 ? 8.330 -13.484 5.493 1.00 93.69 92 LYS A O 1
ATOM 746 N N . LYS A 1 93 ? 9.528 -11.588 5.552 1.00 93.31 93 LYS A N 1
ATOM 747 C CA . LYS A 1 93 ? 10.082 -11.720 4.203 1.00 93.31 93 LYS A CA 1
ATOM 748 C C . LYS A 1 93 ? 11.273 -12.681 4.201 1.00 93.31 93 LYS A C 1
ATOM 750 O O . LYS A 1 93 ? 11.872 -12.962 5.239 1.00 93.31 93 LYS A O 1
ATOM 755 N N . LYS A 1 94 ? 11.654 -13.144 3.004 1.00 94.38 94 LYS A N 1
ATOM 756 C CA . LYS A 1 94 ? 12.835 -14.003 2.796 1.00 94.38 94 LYS A CA 1
ATOM 757 C C . LYS A 1 94 ? 14.142 -13.339 3.245 1.00 94.38 94 LYS A C 1
ATOM 759 O O . LYS A 1 94 ? 15.038 -14.031 3.702 1.00 94.38 94 LYS A O 1
ATOM 764 N N . ASP A 1 95 ? 14.224 -12.012 3.150 1.00 92.81 95 ASP A N 1
ATOM 765 C CA . ASP A 1 95 ? 15.369 -11.205 3.599 1.00 92.81 95 ASP A CA 1
ATOM 766 C C . ASP A 1 95 ? 15.431 -11.017 5.132 1.00 92.81 95 ASP A C 1
ATOM 768 O O . ASP A 1 95 ? 16.314 -10.332 5.640 1.00 92.81 95 ASP A O 1
ATOM 772 N N . GLY A 1 96 ? 14.492 -11.608 5.881 1.00 91.00 96 GLY A N 1
ATOM 773 C CA . GLY A 1 96 ? 14.412 -11.509 7.337 1.00 91.00 96 GLY A CA 1
ATOM 774 C C . GLY A 1 96 ? 13.688 -10.265 7.856 1.00 91.00 96 GLY A C 1
ATOM 775 O O . GLY A 1 96 ? 13.389 -10.221 9.052 1.00 91.00 96 GLY A O 1
ATOM 776 N N . THR A 1 97 ? 13.352 -9.302 6.991 1.00 92.81 97 THR A N 1
ATOM 777 C CA . THR A 1 97 ? 12.583 -8.107 7.367 1.00 92.81 97 THR A CA 1
ATOM 778 C C . THR A 1 97 ? 11.101 -8.423 7.553 1.00 92.81 97 THR A C 1
ATOM 780 O O . THR A 1 97 ? 10.571 -9.405 7.024 1.00 92.81 97 THR A O 1
ATOM 783 N N . TRP A 1 98 ? 10.406 -7.578 8.310 1.00 94.06 98 TRP A N 1
ATOM 784 C CA . TRP A 1 98 ? 8.970 -7.701 8.531 1.00 94.06 98 TRP A CA 1
ATOM 785 C C . TRP A 1 98 ? 8.178 -6.811 7.575 1.00 94.06 98 TRP A C 1
ATOM 787 O O . TRP A 1 98 ? 8.571 -5.690 7.252 1.00 94.06 98 TRP A O 1
ATOM 797 N N . ARG A 1 99 ? 7.017 -7.298 7.145 1.00 93.19 99 ARG A N 1
ATOM 798 C CA . ARG A 1 99 ? 6.020 -6.521 6.410 1.00 93.19 99 ARG A CA 1
ATOM 799 C C . ARG A 1 99 ? 4.731 -6.479 7.215 1.00 93.19 99 ARG A C 1
ATOM 801 O O . ARG A 1 99 ? 4.114 -7.523 7.426 1.00 93.19 99 ARG A O 1
ATOM 808 N N . MET A 1 100 ? 4.326 -5.280 7.616 1.00 94.69 100 MET A N 1
ATOM 809 C CA . MET A 1 100 ? 2.992 -5.041 8.145 1.00 94.69 100 MET A CA 1
ATOM 810 C C . MET A 1 100 ? 1.973 -5.124 7.007 1.00 94.69 100 MET A C 1
ATOM 812 O O . MET A 1 100 ? 2.143 -4.488 5.970 1.00 94.69 100 MET A O 1
ATOM 816 N N . CYS A 1 101 ? 0.938 -5.935 7.195 1.00 95.19 101 CYS A N 1
ATOM 817 C CA . CYS A 1 101 ? -0.206 -6.066 6.296 1.00 95.19 101 CYS A CA 1
ATOM 818 C C . CYS A 1 101 ? -1.482 -5.868 7.113 1.00 95.19 101 CYS A C 1
ATOM 820 O O . CYS A 1 101 ? -1.524 -6.249 8.282 1.00 95.19 101 CYS A O 1
ATOM 822 N N . VAL A 1 102 ? -2.526 -5.310 6.515 1.00 97.06 102 VAL A N 1
ATOM 823 C CA . VAL A 1 102 ? -3.848 -5.265 7.144 1.00 97.06 102 VAL A CA 1
ATOM 824 C C . VAL A 1 102 ? -4.685 -6.403 6.571 1.00 97.06 102 VAL A C 1
ATOM 826 O O . VAL A 1 102 ? -4.732 -6.608 5.362 1.00 97.06 102 VAL A O 1
ATOM 829 N N . ASP A 1 103 ? -5.325 -7.182 7.436 1.00 96.81 103 ASP A N 1
ATOM 830 C CA . ASP A 1 103 ? -6.160 -8.310 7.027 1.00 96.81 103 ASP A CA 1
ATOM 831 C C . ASP A 1 103 ? -7.544 -7.824 6.575 1.00 96.81 103 ASP A C 1
ATOM 833 O O . ASP A 1 103 ? -8.522 -7.865 7.325 1.00 96.81 103 ASP A O 1
ATOM 837 N N . TYR A 1 104 ? -7.632 -7.366 5.327 1.00 97.44 104 TYR A N 1
ATOM 838 C CA . TYR A 1 104 ? -8.886 -6.899 4.734 1.00 97.44 104 TYR A CA 1
ATOM 839 C C . TYR A 1 104 ? -9.798 -8.023 4.237 1.00 97.44 104 TYR A C 1
ATOM 841 O O . TYR A 1 104 ? -10.760 -7.739 3.535 1.00 97.44 104 TYR A O 1
ATOM 849 N N . ARG A 1 105 ? -9.576 -9.300 4.582 1.00 97.12 105 ARG A N 1
ATOM 850 C CA . ARG A 1 105 ? -10.419 -10.401 4.064 1.00 97.12 105 ARG A CA 1
ATOM 851 C C . ARG A 1 105 ? -11.911 -10.187 4.332 1.00 97.12 105 ARG A C 1
ATOM 853 O O . ARG A 1 105 ? -12.723 -10.414 3.440 1.00 97.12 105 ARG A O 1
ATOM 860 N N . ALA A 1 106 ? -12.263 -9.726 5.532 1.00 97.31 106 ALA A N 1
ATOM 861 C CA . ALA A 1 106 ? -13.651 -9.446 5.892 1.00 97.31 106 ALA A CA 1
ATOM 862 C C . ALA A 1 106 ? -14.217 -8.228 5.141 1.00 97.31 106 ALA A C 1
ATOM 864 O O . ALA A 1 106 ? -15.357 -8.277 4.690 1.00 97.31 106 ALA A O 1
ATOM 865 N N . LEU A 1 107 ? -13.419 -7.169 4.958 1.00 97.75 107 LEU A N 1
ATOM 866 C CA . LEU A 1 107 ? -13.810 -6.006 4.157 1.00 97.75 107 LEU A CA 1
ATOM 867 C C . LEU A 1 107 ? -14.002 -6.401 2.685 1.00 97.75 107 LEU A C 1
ATOM 869 O O . LEU A 1 107 ? -15.051 -6.154 2.107 1.00 97.75 107 LEU A O 1
ATOM 873 N N . ASN A 1 108 ? -13.039 -7.113 2.107 1.00 97.06 108 ASN A N 1
ATOM 874 C CA . ASN A 1 108 ? -13.061 -7.569 0.719 1.00 97.06 108 ASN A CA 1
ATOM 875 C C . ASN A 1 108 ? -14.244 -8.500 0.415 1.00 97.06 108 ASN A C 1
ATOM 877 O O . ASN A 1 108 ? -14.704 -8.541 -0.723 1.00 97.06 108 ASN A O 1
ATOM 881 N N . ALA A 1 109 ? -14.751 -9.240 1.407 1.00 97.19 109 ALA A N 1
ATOM 882 C CA . ALA A 1 109 ? -15.931 -10.089 1.246 1.00 97.19 109 ALA A CA 1
ATOM 883 C C . ALA A 1 109 ? -17.228 -9.288 1.033 1.00 97.19 109 ALA A C 1
ATOM 885 O O . ALA A 1 109 ? -18.153 -9.798 0.403 1.00 97.19 109 ALA A O 1
ATOM 886 N N . ILE A 1 110 ? -17.290 -8.051 1.539 1.00 97.44 110 ILE A N 1
ATOM 887 C CA . ILE A 1 110 ? -18.441 -7.148 1.393 1.00 97.44 110 ILE A CA 1
ATOM 888 C C . ILE A 1 110 ? -18.213 -6.038 0.355 1.00 97.44 110 ILE A C 1
ATOM 890 O O . ILE A 1 110 ? -19.107 -5.223 0.135 1.00 97.44 110 ILE A O 1
ATOM 894 N N . THR A 1 111 ? -17.045 -6.001 -0.287 1.00 97.88 111 THR A N 1
ATOM 895 C CA . THR A 1 111 ? -16.723 -5.074 -1.380 1.00 97.88 111 THR A CA 1
ATOM 896 C C . THR A 1 111 ? -17.250 -5.619 -2.710 1.00 97.88 111 THR A C 1
ATOM 898 O O . THR A 1 111 ? -17.077 -6.798 -3.033 1.00 97.88 111 THR A O 1
ATOM 901 N N . ILE A 1 112 ? -17.881 -4.762 -3.512 1.00 97.12 112 ILE A N 1
ATOM 902 C CA . ILE A 1 112 ? -18.292 -5.090 -4.880 1.00 97.12 112 ILE A CA 1
ATOM 903 C C . ILE A 1 112 ? -17.028 -5.302 -5.714 1.00 97.12 112 ILE A C 1
ATOM 905 O O . ILE A 1 112 ? -16.186 -4.414 -5.824 1.00 97.12 112 ILE A O 1
ATOM 909 N N . LYS A 1 113 ? -16.889 -6.495 -6.298 1.00 92.56 113 LYS A N 1
ATOM 910 C CA . LYS A 1 113 ? -15.721 -6.846 -7.108 1.00 92.56 113 LYS A CA 1
ATOM 911 C C . LYS A 1 113 ? -15.752 -6.096 -8.432 1.00 92.56 113 LYS A C 1
ATOM 913 O O . LYS A 1 113 ? -16.674 -6.297 -9.221 1.00 92.56 113 LYS A O 1
ATOM 918 N N . ASP A 1 114 ? -14.710 -5.317 -8.685 1.00 88.06 114 ASP A N 1
ATOM 919 C CA . ASP A 1 114 ? -14.428 -4.804 -10.018 1.00 88.06 114 ASP A CA 1
ATOM 920 C C . ASP A 1 114 ? -14.001 -5.967 -10.929 1.00 88.06 114 ASP A C 1
ATOM 922 O O . ASP A 1 114 ? -13.170 -6.800 -10.556 1.00 88.06 114 ASP A O 1
ATOM 926 N N . ARG A 1 115 ? -14.621 -6.059 -12.106 1.00 86.44 115 ARG A N 1
ATOM 927 C CA . ARG A 1 115 ? -14.319 -7.063 -13.135 1.00 86.44 115 ARG A CA 1
ATOM 928 C C . ARG A 1 115 ? -13.747 -6.373 -14.365 1.00 86.44 115 ARG A C 1
ATOM 930 O O . ARG A 1 115 ? -14.215 -6.598 -15.479 1.00 86.44 115 ARG A O 1
ATOM 937 N N . PHE A 1 116 ? -12.757 -5.515 -14.145 1.00 87.75 116 PHE A N 1
ATOM 938 C CA . PHE A 1 116 ? -12.014 -4.904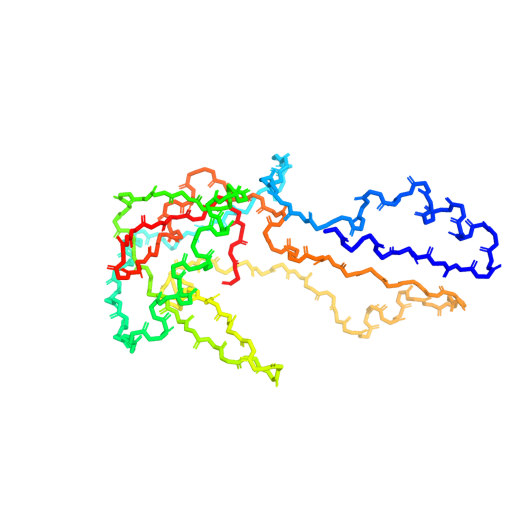 -15.231 1.00 87.75 116 PHE A CA 1
ATOM 939 C C . PHE A 1 116 ? -11.349 -6.000 -16.085 1.00 87.75 116 PHE A C 1
ATOM 941 O O . PHE A 1 116 ? -10.685 -6.880 -15.525 1.00 87.75 116 PHE A O 1
ATOM 948 N N . PRO A 1 117 ? -11.538 -5.993 -17.417 1.00 89.00 117 PRO A N 1
ATOM 949 C CA . PRO A 1 117 ? -10.924 -6.981 -18.287 1.00 89.00 117 PRO A CA 1
ATOM 950 C C . PRO A 1 117 ? -9.411 -6.762 -18.294 1.00 89.00 117 PRO A C 1
ATOM 952 O O . PRO A 1 117 ? -8.917 -5.746 -18.777 1.00 89.00 117 PRO A O 1
ATOM 955 N N . LEU A 1 118 ? -8.673 -7.713 -17.727 1.00 90.94 118 LEU A N 1
ATOM 956 C CA . LEU A 1 118 ? -7.228 -7.770 -17.886 1.00 90.94 118 LEU A CA 1
ATOM 957 C C . LEU A 1 118 ? -6.915 -8.610 -19.125 1.00 90.94 118 LEU A C 1
ATOM 959 O O . LEU A 1 118 ? -7.489 -9.697 -19.250 1.00 90.94 118 LEU A O 1
ATOM 963 N N . PRO A 1 119 ? -6.027 -8.136 -20.016 1.00 93.00 119 PRO A N 1
ATOM 964 C CA . PRO A 1 119 ? -5.612 -8.921 -21.166 1.00 93.00 119 PRO A CA 1
ATOM 965 C C . PRO A 1 119 ? -4.905 -10.198 -20.706 1.00 93.00 119 PRO A C 1
ATOM 967 O O . PRO A 1 119 ? -4.264 -10.248 -19.647 1.00 93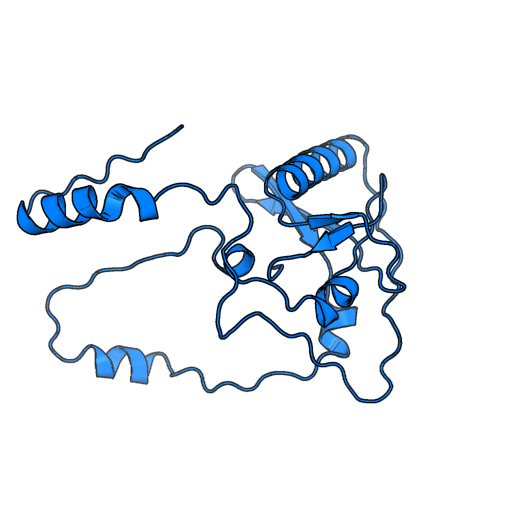.00 119 PRO A O 1
ATOM 970 N N . THR A 1 120 ? -5.036 -11.244 -21.509 1.00 93.81 120 THR A N 1
ATOM 971 C CA . THR A 1 120 ? -4.310 -12.497 -21.307 1.00 93.81 120 THR A CA 1
ATOM 972 C C . THR A 1 120 ? -2.823 -12.317 -21.609 1.00 93.81 120 THR A C 1
ATOM 974 O O . THR A 1 120 ? -2.403 -11.357 -22.253 1.00 93.81 120 THR A O 1
ATOM 977 N N . VAL A 1 121 ? -1.998 -13.253 -21.135 1.00 92.62 121 VAL A N 1
ATOM 978 C CA . VAL A 1 121 ? -0.560 -13.230 -21.438 1.00 92.62 121 VAL A CA 1
ATOM 979 C C . VAL A 1 121 ? -0.321 -13.332 -22.946 1.00 92.62 121 VAL A C 1
ATOM 981 O O . VAL A 1 121 ? 0.546 -12.628 -23.447 1.00 92.62 121 VAL A O 1
ATOM 984 N N . ASP A 1 122 ? -1.100 -14.145 -23.660 1.00 94.06 122 ASP A N 1
ATOM 985 C CA . ASP A 1 122 ? -0.957 -14.321 -25.109 1.00 94.06 122 ASP A CA 1
ATOM 986 C C . ASP A 1 122 ? -1.312 -13.035 -25.868 1.00 94.06 122 ASP A C 1
ATOM 988 O O . ASP A 1 122 ? -0.523 -12.588 -26.694 1.00 94.06 122 ASP A O 1
ATOM 992 N N . GLU A 1 123 ? -2.411 -12.361 -25.504 1.00 93.94 123 GLU A N 1
ATOM 993 C CA . GLU A 1 123 ? -2.771 -11.049 -26.071 1.00 93.94 123 GLU A CA 1
ATOM 994 C C . GLU A 1 123 ? -1.662 -10.010 -25.848 1.00 93.94 123 GLU A C 1
ATOM 996 O O . GLU A 1 123 ? -1.272 -9.302 -26.776 1.00 93.94 123 GLU A O 1
ATOM 1001 N N . LEU A 1 124 ? -1.103 -9.951 -24.632 1.00 92.12 124 LEU A N 1
ATOM 1002 C CA . LEU A 1 124 ? 0.007 -9.048 -24.321 1.00 92.12 124 LEU A CA 1
ATOM 1003 C C . LEU A 1 124 ? 1.268 -9.368 -25.133 1.00 92.12 124 LEU A C 1
ATOM 1005 O O . LEU A 1 124 ? 2.008 -8.449 -25.474 1.00 92.12 124 LEU A O 1
ATOM 1009 N N . LEU A 1 125 ? 1.550 -10.646 -25.409 1.00 90.50 125 LEU A N 1
ATOM 1010 C CA . LEU A 1 125 ? 2.706 -11.064 -26.207 1.00 90.50 125 LEU A CA 1
ATOM 1011 C C . LEU A 1 125 ? 2.502 -10.780 -27.698 1.00 90.50 125 LEU A C 1
ATOM 1013 O O . LEU A 1 125 ? 3.440 -10.320 -28.352 1.00 90.50 125 LEU A O 1
ATOM 1017 N N . ASP A 1 126 ? 1.294 -10.994 -28.213 1.00 92.38 126 ASP A N 1
ATOM 1018 C CA . ASP A 1 126 ? 0.938 -10.695 -29.599 1.00 92.38 126 ASP A CA 1
ATOM 1019 C C . ASP A 1 126 ? 1.056 -9.189 -29.894 1.00 92.38 126 ASP A C 1
ATOM 1021 O O . ASP A 1 126 ? 1.571 -8.801 -30.947 1.00 92.38 126 ASP A O 1
ATOM 1025 N N . GLU A 1 127 ? 0.684 -8.326 -28.939 1.00 90.50 127 GLU A N 1
ATOM 1026 C CA . GLU A 1 127 ? 0.841 -6.867 -29.048 1.00 90.50 127 GLU A CA 1
ATOM 1027 C C . GLU A 1 127 ? 2.304 -6.408 -29.166 1.00 90.50 127 GLU A C 1
ATOM 1029 O O . GLU A 1 127 ? 2.582 -5.365 -29.767 1.00 90.50 127 GLU A O 1
ATOM 1034 N N . LEU A 1 128 ? 3.265 -7.176 -28.637 1.00 90.56 128 LEU A N 1
ATOM 1035 C CA . LEU A 1 128 ? 4.689 -6.848 -28.775 1.00 90.56 128 LEU A CA 1
ATOM 1036 C C . LEU A 1 128 ? 5.171 -6.986 -30.227 1.00 90.56 128 LEU A C 1
ATOM 1038 O O . LEU A 1 128 ? 6.139 -6.323 -30.620 1.00 90.56 128 LEU A O 1
ATOM 1042 N N . GLY A 1 129 ? 4.503 -7.824 -31.028 1.00 88.19 129 GLY A N 1
ATOM 1043 C CA . GLY A 1 129 ? 4.750 -7.996 -32.456 1.00 88.19 129 GLY A CA 1
ATOM 1044 C C . GLY A 1 129 ? 6.231 -8.194 -32.795 1.00 88.19 129 GLY A C 1
ATOM 1045 O O . GLY A 1 129 ? 6.905 -9.085 -32.284 1.00 88.19 129 GLY A O 1
ATOM 1046 N N . SER A 1 130 ? 6.762 -7.340 -33.674 1.00 90.69 130 SER A N 1
ATOM 1047 C CA . SER A 1 130 ? 8.162 -7.388 -34.119 1.00 90.69 130 SER A CA 1
ATOM 1048 C C . SER A 1 130 ? 9.101 -6.466 -33.327 1.00 90.69 130 SER A C 1
ATOM 1050 O O . SER A 1 130 ? 10.150 -6.067 -33.854 1.00 90.69 130 SER A O 1
ATOM 1052 N N . ALA A 1 131 ? 8.724 -6.051 -32.112 1.00 93.62 131 ALA A N 1
ATOM 105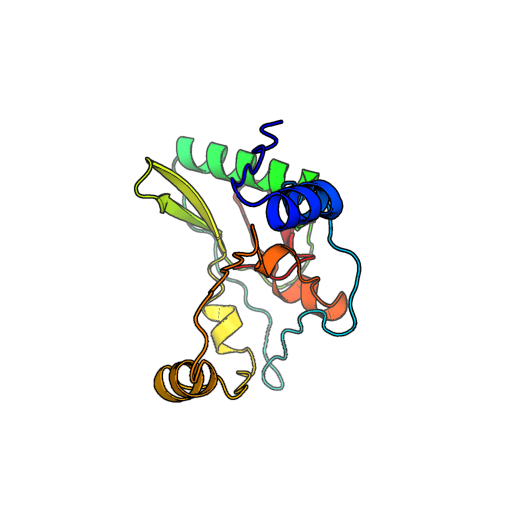3 C CA . ALA A 1 131 ? 9.564 -5.197 -31.279 1.00 93.62 131 ALA A CA 1
ATOM 1054 C C . ALA A 1 131 ? 10.927 -5.859 -31.018 1.00 93.62 131 ALA A C 1
ATOM 1056 O O . ALA A 1 131 ? 11.032 -7.045 -30.715 1.00 93.62 131 ALA A O 1
ATOM 1057 N N . ARG A 1 132 ? 12.001 -5.074 -31.155 1.00 91.81 132 ARG A N 1
ATOM 1058 C CA . ARG A 1 132 ? 13.389 -5.546 -30.977 1.00 91.81 132 ARG A CA 1
ATOM 1059 C C . ARG A 1 132 ? 14.038 -5.052 -29.689 1.00 91.81 132 ARG A C 1
ATOM 1061 O O . ARG A 1 132 ? 15.101 -5.535 -29.315 1.00 91.81 132 ARG A O 1
ATOM 1068 N N . VAL A 1 133 ? 13.432 -4.059 -29.044 1.00 90.44 133 VAL A N 1
ATOM 1069 C CA . VAL A 1 133 ? 13.941 -3.407 -27.837 1.00 90.44 133 VAL A CA 1
ATOM 1070 C C . VAL A 1 133 ? 12.794 -3.305 -26.848 1.00 90.44 133 VAL A C 1
ATOM 1072 O O . VAL A 1 133 ? 11.733 -2.791 -27.190 1.00 90.44 133 VAL A O 1
ATOM 1075 N N . PHE A 1 134 ? 13.031 -3.766 -25.623 1.00 90.94 134 PHE A N 1
ATOM 1076 C CA . PHE A 1 134 ? 12.055 -3.752 -24.541 1.00 90.94 134 PHE A CA 1
ATOM 1077 C C . PHE A 1 134 ? 12.609 -2.961 -23.361 1.00 90.94 134 PHE A C 1
ATOM 1079 O O . PHE A 1 134 ? 13.797 -3.043 -23.044 1.00 90.94 134 PHE A O 1
ATOM 1086 N N . SER A 1 135 ? 11.736 -2.223 -22.686 1.00 89.81 135 SER A N 1
ATOM 1087 C CA . SER A 1 135 ? 12.013 -1.617 -21.389 1.00 89.81 135 SER A CA 1
ATOM 1088 C C . SER A 1 135 ? 10.930 -2.045 -20.405 1.00 89.81 135 SER A C 1
ATOM 1090 O O . SER A 1 135 ? 9.780 -2.269 -20.778 1.00 89.81 135 SER A O 1
ATOM 1092 N N . LYS A 1 136 ? 11.308 -2.200 -19.136 1.00 90.50 136 LYS A N 1
ATOM 1093 C CA . LYS A 1 136 ? 10.387 -2.554 -18.057 1.00 90.50 136 LYS A CA 1
ATOM 1094 C C . LYS A 1 136 ? 10.494 -1.509 -16.962 1.00 90.50 136 LYS A C 1
ATOM 1096 O O . LYS A 1 136 ? 11.595 -1.202 -16.510 1.00 90.50 136 LYS A O 1
ATOM 1101 N N . LEU A 1 137 ? 9.346 -1.005 -16.531 1.00 91.06 137 LEU A N 1
ATOM 1102 C CA . LEU A 1 137 ? 9.223 -0.101 -15.396 1.00 91.06 137 LEU A CA 1
ATOM 1103 C C . LEU A 1 137 ? 8.440 -0.814 -14.296 1.00 91.06 137 LEU A C 1
ATOM 1105 O O . LEU A 1 137 ? 7.443 -1.477 -14.575 1.00 91.06 137 LEU A O 1
ATOM 1109 N N . ASP A 1 138 ? 8.910 -0.686 -13.061 1.00 91.06 138 ASP A N 1
ATOM 1110 C CA . ASP A 1 138 ? 8.219 -1.168 -11.868 1.00 91.06 138 ASP A CA 1
ATOM 1111 C C . ASP A 1 138 ? 7.959 0.022 -10.945 1.00 91.06 138 ASP A C 1
ATOM 1113 O O . ASP A 1 138 ? 8.857 0.830 -10.694 1.00 91.06 138 ASP A O 1
ATOM 1117 N N . LEU A 1 139 ? 6.718 0.169 -10.484 1.00 91.19 139 LEU A N 1
ATOM 1118 C CA . LEU A 1 139 ? 6.323 1.296 -9.643 1.00 91.19 139 LEU A CA 1
ATOM 1119 C C . LEU A 1 139 ? 6.593 0.971 -8.171 1.00 91.19 139 LEU A C 1
ATOM 1121 O O . LEU A 1 139 ? 5.876 0.178 -7.555 1.00 91.19 139 LEU A O 1
ATOM 1125 N N . THR A 1 140 ? 7.580 1.645 -7.576 1.00 89.56 140 THR A N 1
ATOM 1126 C CA . THR A 1 140 ? 7.891 1.534 -6.143 1.00 89.56 140 THR A CA 1
ATOM 1127 C C . THR A 1 140 ? 6.660 1.850 -5.299 1.00 89.56 140 THR A C 1
ATOM 1129 O O . THR A 1 140 ? 6.141 2.965 -5.343 1.00 89.56 140 THR A O 1
ATOM 1132 N N . SER A 1 141 ? 6.198 0.888 -4.499 1.00 87.31 141 SER A N 1
ATOM 1133 C CA . SER A 1 141 ? 4.982 1.036 -3.686 1.00 87.31 141 SER A CA 1
ATOM 1134 C C . SER A 1 141 ? 3.767 1.494 -4.509 1.00 87.31 141 SER A C 1
ATOM 1136 O O . SER A 1 141 ? 3.008 2.341 -4.048 1.00 87.31 141 SER A O 1
ATOM 1138 N N . GLY A 1 142 ? 3.589 0.956 -5.725 1.00 91.50 142 GLY A N 1
ATOM 1139 C CA . GLY A 1 142 ? 2.591 1.423 -6.698 1.00 91.50 142 GLY A CA 1
ATOM 1140 C C . GLY A 1 142 ? 1.181 1.649 -6.135 1.00 91.50 142 GLY A C 1
ATOM 1141 O O . GLY A 1 142 ? 0.580 2.677 -6.429 1.00 91.50 142 GLY A O 1
ATOM 1142 N N . PHE A 1 143 ? 0.694 0.770 -5.250 1.00 92.88 143 PHE A N 1
ATOM 1143 C CA . PHE A 1 143 ? -0.595 0.954 -4.565 1.00 92.88 143 PHE A CA 1
ATOM 1144 C C . PHE A 1 143 ? -0.650 2.252 -3.745 1.00 92.88 143 PHE A C 1
ATOM 1146 O O . PHE A 1 143 ? -1.547 3.069 -3.929 1.00 92.88 143 PHE A O 1
ATOM 1153 N N . HIS A 1 144 ? 0.366 2.524 -2.922 1.00 93.81 144 HIS A N 1
ATOM 1154 C CA . HIS A 1 144 ? 0.426 3.739 -2.104 1.00 93.81 144 HIS A CA 1
ATOM 1155 C C . HIS A 1 144 ? 0.573 5.032 -2.926 1.00 93.81 144 HIS A C 1
ATOM 1157 O O . HIS A 1 144 ? 0.484 6.125 -2.369 1.00 93.81 144 HIS A O 1
ATOM 1163 N N . GLN A 1 145 ? 0.804 4.941 -4.240 1.00 92.94 145 GLN A N 1
ATOM 1164 C CA . GLN A 1 145 ? 0.825 6.104 -5.127 1.00 92.94 145 GLN A CA 1
ATOM 1165 C C . GLN A 1 145 ? -0.565 6.502 -5.647 1.00 92.94 145 GLN A C 1
ATOM 1167 O O . GLN A 1 145 ? -0.675 7.527 -6.323 1.00 92.94 145 GLN A O 1
ATOM 1172 N N . ILE A 1 146 ? -1.611 5.731 -5.341 1.00 94.75 146 ILE A N 1
ATOM 1173 C CA . ILE A 1 146 ? -3.007 6.025 -5.685 1.00 94.75 146 ILE A CA 1
ATOM 1174 C C . ILE A 1 146 ? -3.703 6.512 -4.412 1.00 94.75 146 ILE A C 1
ATOM 1176 O O . ILE A 1 146 ? -3.659 5.821 -3.393 1.00 94.75 146 ILE A O 1
ATOM 1180 N N . GLN A 1 147 ? -4.328 7.694 -4.430 1.00 96.50 147 GLN A N 1
ATOM 1181 C CA . GLN A 1 147 ? -5.099 8.145 -3.270 1.00 96.50 147 GLN A CA 1
ATOM 1182 C C . GLN A 1 147 ? -6.363 7.303 -3.102 1.00 96.50 147 GLN A C 1
ATOM 1184 O O . GLN A 1 147 ? -6.947 6.824 -4.072 1.00 96.50 147 GLN A O 1
ATOM 1189 N N . LEU A 1 148 ? -6.797 7.146 -1.856 1.00 97.00 148 LEU A N 1
ATOM 1190 C CA . LEU A 1 148 ? -8.160 6.732 -1.561 1.00 97.00 148 LEU A CA 1
ATOM 1191 C C . LEU A 1 148 ? -9.080 7.937 -1.675 1.00 97.00 148 LEU A C 1
ATOM 1193 O O . LEU A 1 148 ? -8.767 9.018 -1.174 1.00 97.00 148 LEU A O 1
ATOM 1197 N N . GLN A 1 149 ? -10.261 7.707 -2.230 1.00 96.00 149 GLN A N 1
ATOM 1198 C CA . GLN A 1 149 ? -11.343 8.668 -2.138 1.00 96.00 149 GLN A CA 1
ATOM 1199 C C . GLN A 1 149 ? -11.637 8.997 -0.661 1.00 96.00 149 GLN A C 1
ATOM 1201 O O . GLN A 1 149 ? -11.778 8.073 0.153 1.00 96.00 149 GLN A O 1
ATOM 1206 N N . PRO A 1 150 ? -11.744 10.285 -0.276 1.00 94.44 150 PRO A N 1
ATOM 1207 C CA . PRO A 1 150 ? -11.923 10.677 1.123 1.00 94.44 150 PRO A CA 1
ATOM 1208 C C . PRO A 1 150 ? -13.116 9.999 1.810 1.00 94.44 150 PRO A C 1
ATOM 1210 O O . PRO A 1 150 ? -13.017 9.621 2.978 1.00 94.44 150 PRO A O 1
ATOM 1213 N N . GLN A 1 151 ? -14.211 9.785 1.075 1.00 95.56 151 GLN A N 1
ATOM 1214 C CA . GLN A 1 151 ? -15.411 9.096 1.552 1.00 95.56 151 GLN A CA 1
ATOM 1215 C C . GLN A 1 151 ? -15.189 7.612 1.868 1.00 95.56 151 GLN A C 1
ATOM 1217 O O . GLN A 1 151 ? -15.926 7.057 2.675 1.00 95.56 151 GLN A O 1
ATOM 1222 N N . ASP A 1 152 ? -14.166 6.978 1.296 1.00 97.19 152 ASP A N 1
ATOM 1223 C CA . ASP A 1 152 ? -13.897 5.545 1.457 1.00 97.19 152 ASP A CA 1
ATOM 1224 C C . ASP A 1 152 ? -12.734 5.252 2.409 1.00 97.19 152 ASP A C 1
ATOM 1226 O O . ASP A 1 152 ? -12.621 4.131 2.902 1.00 97.19 152 ASP A O 1
ATOM 1230 N N . SER A 1 153 ? -11.920 6.260 2.742 1.00 97.38 153 SER A N 1
ATOM 1231 C CA . SER A 1 153 ? -10.777 6.146 3.661 1.00 97.38 153 SER A CA 1
ATOM 1232 C C . SER A 1 153 ? -11.145 5.430 4.969 1.00 97.38 153 SER A C 1
ATOM 1234 O O . SER A 1 153 ? -10.481 4.467 5.350 1.00 97.38 153 SER A O 1
ATOM 1236 N N . HIS A 1 154 ? -12.270 5.794 5.592 1.00 97.81 154 HIS A N 1
ATOM 1237 C CA . HIS A 1 154 ? -12.725 5.203 6.856 1.00 97.81 154 HIS A CA 1
ATOM 1238 C C . HIS A 1 154 ? -12.978 3.685 6.799 1.00 97.81 154 HIS A C 1
ATOM 1240 O O . HIS A 1 154 ? -12.877 3.015 7.828 1.00 97.81 154 HIS A O 1
ATOM 1246 N N . LYS A 1 155 ? -13.279 3.116 5.623 1.00 98.31 155 LYS A N 1
ATOM 1247 C CA . LYS A 1 155 ? -13.506 1.667 5.445 1.00 98.31 155 LYS A CA 1
ATOM 1248 C C . LYS A 1 155 ? -12.218 0.867 5.634 1.00 98.31 155 LYS A C 1
ATOM 1250 O O . LYS A 1 155 ? -12.259 -0.286 6.051 1.00 98.31 155 LYS A O 1
ATOM 1255 N N . THR A 1 156 ? -11.075 1.504 5.379 1.00 98.25 156 THR A N 1
ATOM 1256 C CA . THR A 1 156 ? -9.731 0.926 5.540 1.00 98.25 156 THR A CA 1
ATOM 1257 C C . THR A 1 156 ? -9.206 1.007 6.971 1.00 98.25 156 THR A C 1
ATOM 1259 O O . THR A 1 156 ? -8.029 0.759 7.220 1.00 98.25 156 THR A O 1
ATOM 1262 N N . ALA A 1 157 ? -10.047 1.391 7.932 1.00 98.31 157 ALA A N 1
ATOM 1263 C CA . ALA A 1 157 ? -9.600 1.534 9.301 1.00 98.31 157 ALA A CA 1
ATOM 1264 C C . ALA A 1 157 ? -9.107 0.200 9.883 1.00 98.31 157 ALA A C 1
ATOM 1266 O O . ALA A 1 157 ? -9.716 -0.864 9.714 1.00 98.31 157 ALA A O 1
ATOM 1267 N N . PHE A 1 158 ? -7.976 0.265 10.575 1.00 97.88 158 PHE A N 1
ATOM 1268 C CA . PHE A 1 158 ? -7.294 -0.875 11.155 1.00 97.88 158 PHE A CA 1
ATOM 1269 C C . PHE A 1 158 ? -6.750 -0.540 12.537 1.00 97.88 158 PHE A C 1
ATOM 1271 O O . PHE A 1 158 ? -6.425 0.609 12.854 1.00 97.88 158 PHE A O 1
ATOM 1278 N N . ARG A 1 159 ? -6.653 -1.567 13.381 1.00 94.69 159 ARG A N 1
ATOM 1279 C CA . ARG A 1 159 ? -6.273 -1.418 14.787 1.00 94.69 159 ARG A CA 1
ATOM 1280 C C . ARG A 1 159 ? -4.954 -2.113 15.087 1.00 94.69 159 ARG A C 1
ATOM 1282 O O . ARG A 1 159 ? -4.744 -3.272 14.724 1.00 94.69 159 ARG A O 1
ATOM 1289 N N . THR A 1 160 ? -4.091 -1.401 15.800 1.00 94.31 160 THR A N 1
ATOM 1290 C CA . THR A 1 160 ? -2.870 -1.929 16.414 1.00 94.31 160 THR A CA 1
ATOM 1291 C C . THR A 1 160 ? -3.049 -1.993 17.932 1.00 94.31 160 THR A C 1
ATOM 1293 O O . THR A 1 160 ? -4.124 -1.717 18.464 1.00 94.31 160 THR A O 1
ATOM 1296 N N . HIS A 1 161 ? -2.007 -2.390 18.660 1.00 91.88 161 HIS A N 1
ATOM 1297 C CA . HIS A 1 161 ? -2.006 -2.323 20.125 1.00 91.88 161 HIS A CA 1
ATOM 1298 C C . HIS A 1 161 ? -1.873 -0.894 20.675 1.00 91.88 161 HIS A C 1
ATOM 1300 O O . HIS A 1 161 ? -2.113 -0.700 21.860 1.00 91.88 161 HIS A O 1
ATOM 1306 N N . ASP A 1 162 ? -1.475 0.060 19.836 1.00 90.00 162 ASP A N 1
ATOM 1307 C CA . ASP A 1 162 ? -1.184 1.459 20.181 1.00 90.00 162 ASP A CA 1
ATOM 1308 C C . ASP A 1 162 ? -2.314 2.397 19.722 1.00 90.00 162 ASP A C 1
ATOM 1310 O O . ASP A 1 162 ? -2.665 3.349 20.413 1.00 90.00 162 ASP A O 1
ATOM 1314 N N . GLY A 1 163 ? -2.998 2.082 18.620 1.00 94.38 163 GLY A N 1
ATOM 1315 C CA . GLY A 1 163 ? -4.034 2.979 18.130 1.00 94.38 163 GLY A CA 1
ATOM 1316 C C . GLY A 1 163 ? -4.917 2.424 17.029 1.00 94.38 163 GLY A C 1
ATOM 1317 O O . GLY A 1 163 ? -4.922 1.232 16.704 1.00 94.38 163 GLY A O 1
ATOM 1318 N N . HIS A 1 164 ? -5.694 3.340 16.463 1.00 97.56 164 HIS A N 1
ATOM 1319 C CA . HIS A 1 164 ? -6.620 3.094 15.374 1.00 97.56 164 HIS A CA 1
ATOM 1320 C C . HIS A 1 164 ? -6.335 4.080 14.246 1.00 97.56 164 HIS A C 1
ATOM 1322 O O . HIS A 1 164 ? -6.257 5.287 14.484 1.00 97.56 164 HIS A O 1
ATOM 1328 N N . TYR A 1 165 ? -6.148 3.570 13.033 1.00 98.38 165 TYR A N 1
ATOM 1329 C CA . TYR A 1 165 ? -5.680 4.356 11.894 1.00 98.38 165 TYR A CA 1
ATOM 1330 C C . TYR A 1 165 ? -6.446 3.981 10.633 1.00 98.38 165 TYR A C 1
ATOM 1332 O O . TYR A 1 165 ? -6.942 2.868 10.525 1.00 98.38 165 TYR A O 1
ATOM 1340 N N . GLU A 1 166 ? -6.511 4.892 9.670 1.00 98.38 166 GLU A N 1
ATOM 1341 C CA . GLU A 1 166 ? -7.075 4.649 8.340 1.00 98.38 166 GLU A CA 1
ATOM 1342 C C . GLU A 1 166 ? -6.118 5.131 7.250 1.00 98.38 166 GLU A C 1
ATOM 1344 O O . GLU A 1 166 ? -5.344 6.075 7.454 1.00 98.38 166 GLU A O 1
ATOM 1349 N N . TYR A 1 167 ? -6.162 4.474 6.093 1.00 98.19 167 TYR A N 1
ATOM 1350 C CA . TYR A 1 167 ? -5.331 4.818 4.949 1.00 98.19 167 TYR A CA 1
ATOM 1351 C C . TYR A 1 167 ? -5.910 5.991 4.156 1.00 98.19 167 TYR A C 1
ATOM 1353 O O . TYR A 1 167 ? -7.120 6.144 4.007 1.00 98.19 167 TYR A O 1
ATOM 1361 N N . ARG A 1 168 ? -5.015 6.809 3.601 1.00 97.69 168 ARG A N 1
ATOM 1362 C CA . ARG A 1 168 ? -5.305 7.891 2.641 1.00 97.69 168 ARG A CA 1
ATOM 1363 C C . ARG A 1 168 ? -4.881 7.538 1.215 1.00 97.69 168 ARG A C 1
ATOM 1365 O O . ARG A 1 168 ? -5.176 8.271 0.280 1.00 97.69 168 ARG A O 1
ATOM 1372 N N . VAL A 1 169 ? -4.176 6.427 1.064 1.00 97.06 169 VAL A N 1
ATOM 1373 C CA . VAL A 1 169 ? -3.706 5.857 -0.199 1.00 97.06 169 VAL A CA 1
ATOM 1374 C C . VAL A 1 169 ? -4.180 4.417 -0.289 1.00 97.06 169 VAL A C 1
ATOM 1376 O O . VAL A 1 169 ? -4.474 3.819 0.743 1.00 97.06 169 VAL A O 1
ATOM 1379 N N . MET A 1 170 ? -4.264 3.846 -1.484 1.00 96.31 170 MET A N 1
ATOM 1380 C CA . MET A 1 170 ? -4.715 2.468 -1.657 1.00 96.31 170 MET A CA 1
ATOM 1381 C C . MET A 1 170 ? -3.789 1.508 -0.883 1.00 96.31 170 MET A C 1
ATOM 1383 O O . MET A 1 170 ? -2.590 1.467 -1.176 1.00 96.31 170 MET A O 1
ATOM 1387 N N . PRO A 1 171 ? -4.298 0.773 0.126 1.00 94.56 171 PRO A N 1
ATOM 1388 C CA . PRO A 1 171 ? -3.497 -0.191 0.865 1.00 94.56 171 PRO A CA 1
ATOM 1389 C C . PRO A 1 171 ? -3.281 -1.469 0.041 1.00 94.56 171 PRO A C 1
ATOM 1391 O O . PRO A 1 171 ? -3.946 -1.685 -0.972 1.00 94.56 171 PRO A O 1
ATOM 1394 N N . PHE A 1 172 ? -2.344 -2.305 0.492 1.00 86.81 172 PHE A N 1
ATOM 1395 C CA . PHE A 1 172 ? -2.113 -3.648 -0.051 1.00 86.81 172 PHE A CA 1
ATOM 1396 C C . PHE A 1 172 ? -3.148 -4.661 0.454 1.00 86.81 172 PHE A C 1
ATOM 1398 O O . PHE A 1 172 ? -3.523 -4.563 1.647 1.00 86.81 172 PHE A O 1
#

InterPro domains:
  IPR000477 Reverse transcriptase domain [PF00078] (92-172)
  IPR043502 DNA/RNA polymerase superfamily [SSF56672] (16-172)
  IPR053134 RNA-directed DNA polymerase homolog [PTHR24559] (16-172)

pLDDT: mean 92.54, std 8.29, range [39.03, 98.38]

Organism: Trifolium pratense (NCBI:txid57577)

Foldseek 3Di:
DPQPQDDDPDVVVNVVCVVVSVQPDAQLAQADADPDFDDFAFAPPDDAADDDADDDDPVVLVLVVVVVVSCVRRVFKDADPFPHAFYWDWDQDPVRDIDIATPCVVSVVGTDDDPPDDDDPVRVVVVCPPPPDDDDDDRNVVQSNHFHDPVRQSSQWYDDPVGIMTGRTGGD

Sequence (172 aa):
DKSIAFTHSNPIIQSLLQRFSTLFNEPTHLPPPRFTDHQIPLLPNASPVNVRPYRYPHAQKLEIESQIRKLIGNGWIKPSNSPYSSPVLLLKKKDGTWRMCVDYRALNAITIKDRFPLPTVDELLDELGSARVFSKLDLTSGFHQIQLQPQDSHKTAFRTHDGHYEYRVMPF